Protein AF-A0AA41T7F3-F1 (afdb_monomer)

Nearest PDB structures (foldseek):
  8uy0-assembly1_A  TM=9.648E-01  e=4.042E-09  synthetic construct
  8uxv-assembly1_A  TM=9.450E-01  e=2.337E-06  synthetic construct
  8jlj-assembly1_R  TM=9.155E-01  e=1.591E-05  Escherichia coli
  8thl-assembly1_R  TM=9.199E-01  e=1.946E-05  Tequatrovirus T4
  7xtb-assembly1_R  TM=9.190E-01  e=4.150E-05  Homo sapiens

Radius of gyration: 17.67 Å; Cα contacts (8 Å, |Δi|>4): 98; chains: 1; bounding box: 41×34×50 Å

Solvent-accessible surface area (backbone atoms only — not comparable to full-atom values): 7101 Å² total; per-residue (Å²): 107,69,68,56,55,41,52,52,29,49,49,50,37,52,51,44,72,72,34,78,89,44,71,42,76,64,44,55,50,47,38,51,43,30,51,41,51,41,52,44,48,63,61,51,47,58,56,53,52,50,36,63,73,66,73,49,84,83,66,56,69,71,61,46,52,53,48,51,34,52,51,42,26,35,54,43,37,46,55,47,49,53,50,50,49,52,48,51,55,48,43,46,71,77,37,60,92,50,31,75,77,68,68,33,73,69,52,52,58,47,51,54,52,49,39,53,53,53,19,47,53,51,22,51,53,53,52,57,76,73,105

InterPro domains:
  IPR000276 G protein-coupled receptor, rhodopsin-like [PF00001] (8-129)
  IPR000276 G protein-coupled receptor, rhodopsin-like [PS00237] (77-93)
  IPR000725 Olfactory receptor [PR00245] (59-70)
  IPR000725 Olfactory receptor [PR00245] (96-108)
  IPR017452 GPCR, rhodopsin-like, 7TM [PS50262] (8-131)

Structure (mmCIF, N/CA/C/O backbone):
data_AF-A0AA41T7F3-F1
#
_entry.id   AF-A0AA41T7F3-F1
#
loop_
_atom_site.group_PDB
_atom_site.id
_atom_site.type_symbol
_atom_site.label_atom_id
_atom_site.label_alt_id
_atom_site.label_comp_id
_atom_site.label_asym_id
_atom_site.label_entity_id
_atom_site.label_seq_id
_atom_site.pdbx_PDB_ins_code
_atom_site.Cartn_x
_atom_site.Cartn_y
_atom_site.Cartn_z
_atom_site.occupancy
_atom_site.B_iso_or_equiv
_atom_site.auth_seq_id
_atom_site.auth_comp_id
_atom_site.auth_asym_id
_atom_site.auth_atom_id
_atom_site.pdbx_PDB_model_num
ATOM 1 N N . MET A 1 1 ? -21.158 -3.807 3.955 1.00 73.75 1 MET A N 1
ATOM 2 C CA . MET A 1 1 ? -20.012 -2.951 3.582 1.00 73.75 1 MET A CA 1
ATOM 3 C C . MET A 1 1 ? -18.692 -3.530 4.087 1.00 73.75 1 MET A C 1
ATOM 5 O O . MET A 1 1 ? -17.970 -4.030 3.247 1.00 73.75 1 MET A O 1
ATOM 9 N N . TYR A 1 2 ? -18.421 -3.615 5.400 1.00 77.00 2 TYR A N 1
ATOM 10 C CA . TYR A 1 2 ? -17.161 -4.180 5.945 1.00 77.00 2 TYR A CA 1
ATOM 11 C C . TYR A 1 2 ? -16.722 -5.524 5.333 1.00 77.00 2 TYR A C 1
ATOM 13 O O . TYR A 1 2 ? -15.658 -5.607 4.734 1.00 77.00 2 TYR A O 1
ATOM 21 N N . LEU A 1 3 ? -17.572 -6.557 5.416 1.00 81.06 3 LEU A N 1
ATOM 22 C CA . LEU A 1 3 ? -17.276 -7.886 4.860 1.00 81.06 3 LEU A CA 1
ATOM 23 C C . LEU A 1 3 ? -16.972 -7.847 3.357 1.00 81.06 3 LEU A C 1
ATOM 25 O O . LEU A 1 3 ? -16.091 -8.560 2.901 1.00 81.06 3 LEU A O 1
ATOM 29 N N . VAL A 1 4 ? -17.671 -6.997 2.600 1.00 85.12 4 VAL A N 1
ATOM 30 C CA . VAL A 1 4 ? -17.470 -6.857 1.150 1.00 85.12 4 VAL A CA 1
ATOM 31 C C . VAL A 1 4 ? -16.104 -6.238 0.859 1.00 85.12 4 VAL A C 1
ATOM 33 O O . VAL A 1 4 ? -15.386 -6.744 0.006 1.00 85.12 4 VAL A O 1
ATOM 36 N N . THR A 1 5 ? -15.717 -5.195 1.597 1.00 84.44 5 THR A N 1
ATOM 37 C CA . THR A 1 5 ? -14.407 -4.545 1.453 1.00 84.44 5 THR A CA 1
ATOM 38 C C . THR A 1 5 ? -13.263 -5.481 1.835 1.00 84.44 5 THR A C 1
ATOM 40 O O . THR A 1 5 ? -12.270 -5.553 1.116 1.00 84.44 5 THR A O 1
ATOM 43 N N . VAL A 1 6 ? -13.411 -6.237 2.927 1.00 85.25 6 VAL A N 1
ATOM 44 C CA . VAL A 1 6 ? -12.396 -7.209 3.359 1.00 85.25 6 VAL A CA 1
ATOM 45 C C . VAL A 1 6 ? -12.266 -8.345 2.348 1.00 85.25 6 VAL A C 1
ATOM 47 O O . VAL A 1 6 ? -11.157 -8.653 1.925 1.00 85.25 6 VAL A O 1
ATOM 50 N N . LEU A 1 7 ? -13.384 -8.939 1.919 1.00 86.56 7 LEU A N 1
ATOM 51 C CA . LEU A 1 7 ? -13.375 -10.017 0.927 1.00 86.56 7 LEU A CA 1
ATOM 52 C C . LEU A 1 7 ? -12.804 -9.547 -0.413 1.00 86.56 7 LEU A C 1
ATOM 54 O O . LEU A 1 7 ? -11.969 -10.239 -0.984 1.00 86.56 7 LEU A O 1
ATOM 58 N N . GLY A 1 8 ? -13.208 -8.370 -0.897 1.00 87.44 8 GLY A N 1
ATOM 59 C CA . GLY A 1 8 ? -12.710 -7.811 -2.154 1.00 87.44 8 GLY A CA 1
ATOM 60 C C . GLY A 1 8 ? -11.195 -7.613 -2.141 1.00 87.44 8 GLY A C 1
ATOM 61 O O . GLY A 1 8 ? -10.503 -8.099 -3.031 1.00 87.44 8 GLY A O 1
ATOM 62 N N . ASN A 1 9 ? -10.665 -6.979 -1.094 1.00 89.31 9 ASN A N 1
ATOM 63 C CA . ASN A 1 9 ? -9.226 -6.756 -0.961 1.00 89.31 9 ASN A CA 1
ATOM 64 C C . ASN A 1 9 ? -8.437 -8.050 -0.727 1.00 89.31 9 ASN A C 1
ATOM 66 O O . ASN A 1 9 ? -7.336 -8.203 -1.252 1.00 89.31 9 ASN A O 1
ATOM 70 N N . LEU A 1 10 ? -9.009 -9.020 -0.009 1.00 87.06 10 LEU A N 1
ATOM 71 C CA . LEU A 1 10 ? -8.388 -10.332 0.166 1.00 87.06 10 LEU A CA 1
ATOM 72 C C . LEU A 1 10 ? -8.289 -11.083 -1.169 1.00 87.06 10 LEU A C 1
ATOM 74 O O . LEU A 1 10 ? -7.259 -11.688 -1.457 1.00 87.06 10 LEU A O 1
ATOM 78 N N . LEU A 1 11 ? -9.335 -11.016 -1.998 1.00 87.88 11 LEU A N 1
ATOM 79 C CA . LEU A 1 11 ? -9.332 -11.606 -3.337 1.00 87.88 11 LEU A CA 1
ATOM 80 C C . LEU A 1 11 ? -8.280 -10.961 -4.243 1.00 87.88 11 LEU A C 1
ATOM 82 O O . LEU A 1 11 ? -7.621 -11.683 -4.984 1.00 87.88 11 LEU A O 1
ATOM 86 N N . ILE A 1 12 ? -8.080 -9.640 -4.159 1.00 87.12 12 ILE A N 1
ATOM 87 C CA . ILE A 1 12 ? -7.022 -8.944 -4.909 1.00 87.12 12 ILE A CA 1
ATOM 88 C C . ILE A 1 12 ? -5.646 -9.477 -4.498 1.00 87.12 12 ILE A C 1
ATOM 90 O O . ILE A 1 12 ? -4.869 -9.879 -5.362 1.00 87.12 12 ILE A O 1
ATOM 94 N N . ILE A 1 13 ? -5.371 -9.567 -3.194 1.00 86.38 13 ILE A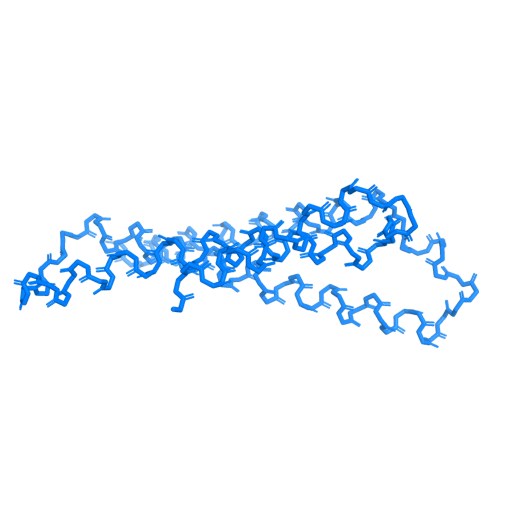 N 1
ATOM 95 C CA . ILE A 1 13 ? -4.108 -10.116 -2.679 1.00 86.38 13 ILE A CA 1
ATOM 96 C C . ILE A 1 13 ? -3.911 -11.558 -3.171 1.00 86.38 13 ILE A C 1
ATOM 98 O O . ILE A 1 13 ? -2.872 -11.885 -3.747 1.00 86.38 13 ILE A O 1
ATOM 102 N N . LEU A 1 14 ? -4.924 -12.415 -3.018 1.00 84.75 14 LEU A N 1
ATOM 103 C CA . LEU A 1 14 ? -4.862 -13.812 -3.456 1.00 84.75 14 LEU A CA 1
ATOM 104 C C . LEU A 1 14 ? -4.623 -13.938 -4.964 1.00 84.75 14 LEU A C 1
ATOM 106 O O . LEU A 1 14 ? -3.799 -14.754 -5.378 1.00 84.75 14 LEU A O 1
ATOM 110 N N . ALA A 1 15 ? -5.291 -13.121 -5.780 1.00 85.69 15 ALA A N 1
ATOM 111 C CA . ALA A 1 15 ? -5.107 -13.110 -7.227 1.00 85.69 15 ALA A CA 1
ATOM 112 C C . ALA A 1 15 ? -3.682 -12.688 -7.613 1.00 85.69 15 ALA A C 1
ATOM 114 O O . ALA A 1 15 ? -3.063 -13.338 -8.451 1.00 85.69 15 ALA A O 1
ATOM 115 N N . THR A 1 16 ? -3.130 -11.659 -6.958 1.00 84.06 16 THR A N 1
ATOM 116 C CA . THR A 1 16 ? -1.758 -11.197 -7.230 1.00 84.06 16 THR A CA 1
ATOM 117 C C . THR A 1 16 ? -0.676 -12.200 -6.833 1.00 84.06 16 THR A C 1
ATOM 119 O O . THR A 1 16 ? 0.369 -12.223 -7.471 1.00 84.06 16 THR A O 1
ATOM 122 N N . ILE A 1 17 ? -0.916 -13.036 -5.816 1.00 79.88 17 ILE A N 1
ATOM 123 C CA . ILE A 1 17 ? 0.035 -14.074 -5.379 1.00 79.88 17 ILE A CA 1
ATOM 124 C C . ILE A 1 17 ? -0.089 -15.344 -6.236 1.00 79.88 17 ILE A C 1
ATOM 126 O O . ILE A 1 17 ? 0.897 -16.047 -6.449 1.00 79.88 17 ILE A O 1
ATOM 130 N N . SER A 1 18 ? -1.300 -15.665 -6.700 1.00 79.19 18 SER A N 1
ATOM 131 C CA . SER A 1 18 ? -1.576 -16.929 -7.397 1.00 79.19 18 SER A CA 1
ATOM 132 C C . SER A 1 18 ? -1.124 -16.927 -8.856 1.00 79.19 18 SER A C 1
ATOM 134 O O . SER A 1 18 ? -0.803 -17.987 -9.390 1.00 79.19 18 SER A O 1
ATOM 136 N N . ASP A 1 19 ? -1.106 -15.765 -9.511 1.00 81.19 19 ASP A N 1
ATOM 137 C CA . ASP A 1 19 ? -0.792 -15.660 -10.934 1.00 81.19 19 ASP A CA 1
ATOM 138 C C . ASP A 1 19 ? 0.547 -14.945 -11.168 1.00 81.19 19 ASP A C 1
ATOM 140 O O . ASP A 1 19 ? 0.703 -13.743 -10.952 1.00 81.19 19 ASP A O 1
ATOM 144 N N . SER A 1 20 ? 1.526 -15.690 -11.682 1.00 68.56 20 SER A N 1
ATOM 145 C CA . SER A 1 20 ? 2.854 -15.165 -12.007 1.00 68.56 20 SER A CA 1
ATOM 146 C C . SER A 1 20 ? 2.853 -14.110 -13.118 1.00 68.56 20 SER A C 1
ATOM 148 O O . SER A 1 20 ? 3.787 -13.309 -13.180 1.00 68.56 20 SER A O 1
ATOM 150 N N . HIS A 1 21 ? 1.835 -14.073 -13.989 1.00 69.56 21 HIS A N 1
ATOM 151 C CA . HIS A 1 21 ? 1.706 -13.033 -15.020 1.00 69.56 21 HIS A CA 1
ATOM 152 C C . HIS A 1 21 ? 1.350 -11.666 -14.423 1.00 69.56 21 HIS A C 1
ATOM 154 O O . HIS A 1 21 ? 1.616 -10.631 -15.037 1.00 69.56 21 HIS A O 1
ATOM 160 N N . LEU A 1 22 ? 0.791 -11.661 -13.212 1.00 71.75 22 LEU A N 1
ATOM 161 C CA . LEU A 1 22 ? 0.430 -10.469 -12.458 1.00 71.75 22 LEU A CA 1
ATOM 162 C C . LEU A 1 22 ? 1.593 -9.942 -11.597 1.00 71.75 22 LEU A C 1
ATOM 164 O O . LEU A 1 22 ? 1.436 -8.905 -10.967 1.00 71.75 22 LEU A O 1
ATOM 168 N N . HIS A 1 23 ? 2.784 -10.556 -11.606 1.00 72.44 23 HIS A N 1
ATOM 169 C CA . HIS A 1 23 ? 3.973 -10.061 -10.889 1.00 72.44 23 HIS A CA 1
ATOM 170 C C . HIS A 1 23 ? 4.635 -8.838 -11.559 1.00 72.44 23 HIS A C 1
ATOM 172 O O . HIS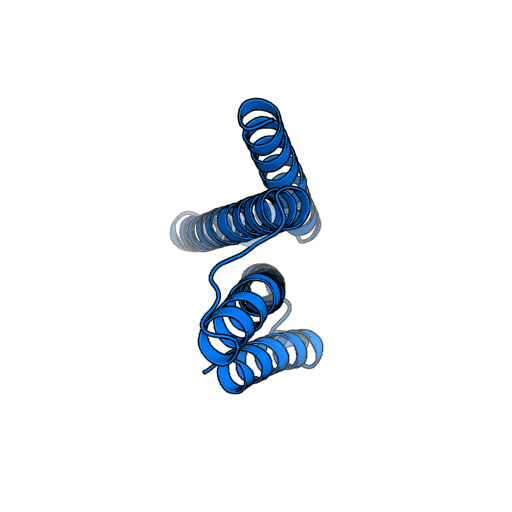 A 1 23 ? 5.843 -8.810 -11.811 1.00 72.44 23 HIS A O 1
ATOM 178 N N . THR A 1 24 ? 3.852 -7.799 -11.840 1.00 79.31 24 THR A N 1
ATOM 179 C CA . THR A 1 24 ? 4.366 -6.494 -12.268 1.00 79.31 24 THR A CA 1
ATOM 180 C C . THR A 1 24 ? 4.455 -5.530 -11.076 1.00 79.31 24 THR A C 1
ATOM 182 O O . THR A 1 24 ? 3.735 -5.706 -10.085 1.00 79.31 24 THR A O 1
ATOM 185 N N . PRO A 1 25 ? 5.314 -4.491 -11.145 1.00 79.19 25 PRO A N 1
ATOM 186 C CA . PRO A 1 25 ? 5.436 -3.474 -10.097 1.00 79.19 25 PRO A CA 1
ATOM 187 C C . PRO A 1 25 ? 4.093 -2.899 -9.638 1.00 79.19 25 PRO A C 1
ATOM 189 O O . PRO A 1 25 ? 3.84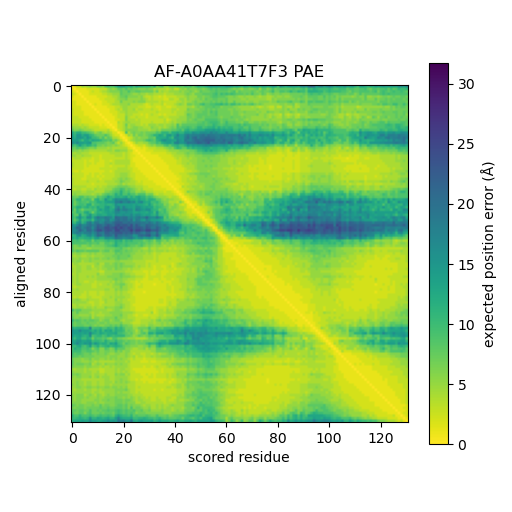3 -2.775 -8.442 1.00 79.19 25 PRO A O 1
ATOM 192 N N . MET A 1 26 ? 3.189 -2.626 -10.580 1.00 87.19 26 MET A N 1
ATOM 193 C CA . MET A 1 26 ? 1.864 -2.083 -10.290 1.00 87.19 26 MET A CA 1
ATOM 194 C C . MET A 1 26 ? 1.031 -3.000 -9.381 1.00 87.19 26 MET A C 1
ATOM 196 O O . MET A 1 26 ? 0.473 -2.533 -8.391 1.00 87.19 26 MET A O 1
ATOM 200 N N . TYR A 1 27 ? 0.953 -4.299 -9.681 1.00 84.81 27 TYR A N 1
ATOM 201 C CA . TYR A 1 27 ? 0.179 -5.247 -8.870 1.00 84.81 27 TYR A CA 1
ATOM 202 C C . TYR A 1 27 ? 0.826 -5.510 -7.508 1.00 84.81 27 TYR A C 1
ATOM 204 O O . TYR A 1 27 ? 0.116 -5.743 -6.532 1.00 84.81 27 TYR A O 1
ATOM 212 N N . PHE A 1 28 ? 2.153 -5.390 -7.407 1.00 86.62 28 PHE A N 1
ATOM 213 C CA . PHE A 1 28 ? 2.836 -5.395 -6.115 1.00 86.62 28 PHE A CA 1
ATOM 214 C C . PHE A 1 28 ? 2.386 -4.219 -5.231 1.00 86.62 28 PHE A C 1
ATOM 216 O O . PHE A 1 28 ? 2.054 -4.427 -4.061 1.00 86.62 28 PHE A O 1
ATOM 223 N N . PHE A 1 29 ? 2.309 -2.997 -5.772 1.00 88.44 29 PHE A N 1
ATOM 224 C CA . PHE A 1 29 ? 1.764 -1.853 -5.026 1.00 88.44 29 PHE A CA 1
ATOM 225 C C . PHE A 1 29 ? 0.276 -2.027 -4.716 1.00 88.44 29 PHE A C 1
ATOM 227 O O . PHE A 1 29 ? -0.139 -1.733 -3.598 1.00 88.44 29 PHE A O 1
ATOM 234 N N . LEU A 1 30 ? -0.502 -2.577 -5.651 1.00 89.50 30 LEU A N 1
ATOM 235 C CA . LEU A 1 30 ? -1.926 -2.841 -5.452 1.00 89.50 30 LEU A CA 1
ATOM 236 C C . LEU A 1 30 ? -2.178 -3.842 -4.316 1.00 89.50 30 LEU A C 1
ATOM 238 O O . LEU A 1 30 ? -3.051 -3.612 -3.488 1.00 89.50 30 LEU A O 1
ATOM 242 N N . SER A 1 31 ? -1.385 -4.912 -4.214 1.00 88.44 31 SER A N 1
ATOM 243 C CA . SER A 1 31 ? -1.493 -5.855 -3.094 1.00 88.44 31 SER A CA 1
ATOM 244 C C . SER A 1 31 ? -1.178 -5.193 -1.748 1.00 88.44 31 SER A C 1
ATOM 246 O O . SER A 1 31 ? -1.805 -5.536 -0.746 1.00 88.44 31 SER A O 1
ATOM 248 N N . ASN A 1 32 ? -0.219 -4.259 -1.707 1.00 90.00 32 ASN A N 1
ATOM 249 C CA . ASN A 1 32 ? 0.080 -3.491 -0.495 1.00 90.00 32 ASN A CA 1
ATOM 250 C C . ASN A 1 32 ? -1.063 -2.520 -0.157 1.00 90.00 32 ASN A C 1
ATOM 252 O O . ASN A 1 32 ? -1.429 -2.413 1.010 1.00 90.00 32 ASN A O 1
ATOM 256 N N . LEU A 1 33 ? -1.659 -1.872 -1.163 1.00 90.81 33 LEU A N 1
ATOM 257 C CA . LEU A 1 33 ? -2.827 -1.004 -0.997 1.00 90.81 33 LEU A CA 1
ATOM 258 C C . LEU A 1 33 ? -4.017 -1.785 -0.427 1.00 90.81 33 LEU A C 1
ATOM 260 O O . LEU A 1 33 ? -4.573 -1.400 0.593 1.00 90.81 33 LEU A O 1
ATOM 264 N N . SER A 1 34 ? -4.333 -2.948 -1.003 1.00 90.75 34 SER A N 1
ATOM 265 C CA . SER A 1 34 ? -5.411 -3.812 -0.514 1.00 90.75 34 SER A CA 1
ATOM 266 C C . SER A 1 34 ? -5.187 -4.291 0.921 1.00 90.75 34 SER A C 1
ATOM 268 O O . SER A 1 34 ? -6.141 -4.425 1.687 1.00 90.75 34 SER A O 1
ATOM 270 N N . PHE A 1 35 ? -3.935 -4.531 1.322 1.00 88.69 35 PHE A N 1
ATOM 271 C CA . PHE A 1 35 ? -3.612 -4.835 2.716 1.00 88.69 35 PHE A CA 1
ATOM 272 C C . PHE A 1 35 ? -3.887 -3.632 3.633 1.00 88.69 35 PHE A C 1
ATOM 274 O O . PHE A 1 35 ? -4.536 -3.788 4.670 1.00 88.69 35 PHE A O 1
ATOM 281 N N . VAL A 1 36 ? -3.451 -2.434 3.230 1.00 89.81 36 VAL A N 1
ATOM 282 C CA . VAL A 1 36 ? -3.702 -1.181 3.960 1.00 89.81 36 VAL A CA 1
ATOM 283 C C . VAL A 1 36 ? -5.204 -0.902 4.084 1.00 89.81 36 VAL A C 1
ATOM 285 O O . VAL A 1 36 ? -5.657 -0.581 5.181 1.00 89.81 36 VAL A O 1
ATOM 288 N N . ASP A 1 37 ? -5.992 -1.130 3.033 1.00 89.38 37 ASP A N 1
ATOM 289 C CA . ASP A 1 37 ? -7.453 -0.977 3.041 1.00 89.38 37 ASP A CA 1
ATOM 290 C C . ASP A 1 37 ? -8.149 -1.909 4.045 1.00 89.38 37 ASP A C 1
ATOM 292 O O . ASP A 1 37 ? -9.069 -1.501 4.768 1.00 89.38 37 ASP A O 1
ATOM 296 N N . ILE A 1 38 ? -7.717 -3.173 4.126 1.00 87.44 38 ILE A N 1
ATOM 297 C CA . ILE A 1 38 ? -8.239 -4.126 5.118 1.00 87.44 38 ILE A CA 1
ATOM 298 C C . ILE A 1 38 ? -7.922 -3.629 6.528 1.00 87.44 38 ILE A C 1
ATOM 300 O O . ILE A 1 38 ? -8.806 -3.602 7.388 1.00 87.44 38 ILE A O 1
ATOM 304 N N . CYS A 1 39 ? -6.682 -3.202 6.771 1.00 85.31 39 CYS A N 1
ATOM 305 C CA . CYS A 1 39 ? -6.281 -2.677 8.070 1.00 85.31 39 CYS A CA 1
ATOM 306 C C . CYS A 1 39 ? -7.074 -1.416 8.438 1.00 85.31 39 CYS A C 1
ATOM 308 O O . CYS A 1 39 ? -7.645 -1.354 9.527 1.00 85.31 39 CYS A O 1
ATOM 310 N N . PHE A 1 40 ? -7.191 -0.460 7.517 1.00 84.75 40 PHE A N 1
ATOM 311 C CA . PHE A 1 40 ? -7.909 0.797 7.710 1.00 84.75 40 PHE A CA 1
ATOM 312 C C . PHE A 1 40 ? -9.394 0.580 8.028 1.00 84.75 40 PHE A C 1
ATOM 314 O O . PHE A 1 40 ? -9.943 1.144 8.988 1.00 84.75 40 PHE A O 1
ATOM 321 N N . THR A 1 41 ? -10.056 -0.281 7.253 1.00 83.19 41 THR A N 1
ATOM 322 C CA . THR A 1 41 ? -11.466 -0.624 7.475 1.00 83.19 41 THR A CA 1
ATOM 323 C C . THR A 1 41 ? -11.661 -1.393 8.780 1.00 83.19 41 THR A C 1
ATOM 325 O O . THR A 1 41 ? -12.615 -1.107 9.508 1.00 83.19 41 THR A O 1
ATOM 328 N N . SER A 1 42 ? -10.737 -2.289 9.143 1.00 80.06 42 SER A N 1
ATOM 329 C CA . SER A 1 42 ? -10.760 -3.017 10.418 1.00 80.06 42 SER A CA 1
ATOM 330 C C . SER A 1 42 ? -10.457 -2.136 11.633 1.00 80.06 42 SER A C 1
ATOM 332 O O . SER A 1 42 ? -10.892 -2.474 12.732 1.00 80.06 42 SER A O 1
ATOM 334 N N . THR A 1 43 ? -9.746 -1.017 11.491 1.00 76.69 43 THR A N 1
ATOM 335 C CA . THR A 1 43 ? -9.532 -0.084 12.610 1.00 76.69 43 THR A CA 1
ATOM 336 C C . THR A 1 43 ? -10.705 0.869 12.818 1.00 76.69 43 THR A C 1
ATOM 338 O O . THR A 1 43 ? -11.059 1.176 13.957 1.00 76.69 43 THR A O 1
ATOM 341 N N . THR A 1 44 ? -11.344 1.316 11.735 1.00 72.19 44 THR A N 1
ATOM 342 C CA . THR A 1 44 ? -12.371 2.369 11.796 1.00 72.19 44 THR A CA 1
ATOM 343 C C . THR A 1 44 ? -13.775 1.798 12.001 1.00 72.19 44 THR A C 1
ATOM 345 O O . THR A 1 44 ? -14.545 2.295 12.828 1.00 72.19 44 THR A O 1
ATOM 348 N N . ILE A 1 45 ? -14.125 0.729 11.277 1.00 69.50 45 ILE A N 1
ATOM 349 C CA . ILE A 1 45 ? -15.506 0.234 11.223 1.00 69.50 45 ILE A CA 1
ATOM 350 C C . ILE A 1 45 ? -15.940 -0.471 12.516 1.00 69.50 45 ILE A C 1
ATOM 352 O O . ILE A 1 45 ? -17.021 -0.140 13.000 1.00 69.50 45 ILE A O 1
ATOM 356 N N . PRO A 1 46 ? -15.158 -1.377 13.137 1.00 63.75 46 PRO A N 1
ATOM 357 C CA . PRO A 1 46 ? -15.590 -2.067 14.355 1.00 63.75 46 PRO A CA 1
ATOM 358 C C . PRO A 1 46 ? -15.841 -1.106 15.519 1.00 63.75 46 PRO A C 1
ATOM 360 O O . PRO A 1 46 ? -16.844 -1.225 16.218 1.00 63.75 46 PRO A O 1
ATOM 363 N N . LYS A 1 47 ? -14.977 -0.096 15.673 1.00 67.88 47 LYS A N 1
ATOM 364 C CA . LYS A 1 47 ? -15.130 0.974 16.667 1.00 67.88 47 LYS A CA 1
ATOM 365 C C . LYS A 1 47 ? -16.397 1.793 16.434 1.00 67.88 47 LYS A C 1
ATOM 367 O O . LYS A 1 47 ? -17.156 2.008 17.375 1.00 67.88 47 LYS A O 1
ATOM 372 N N . MET A 1 48 ? -16.657 2.202 15.192 1.00 66.00 48 MET A N 1
ATOM 373 C CA . MET A 1 48 ? -17.879 2.929 14.843 1.00 66.00 48 MET A CA 1
ATOM 374 C C . MET A 1 48 ? -19.141 2.079 15.072 1.00 66.00 48 MET A C 1
ATOM 376 O O . MET A 1 48 ? -20.144 2.596 15.558 1.00 66.00 48 MET A O 1
ATOM 380 N N . LEU A 1 49 ? -19.091 0.778 14.765 1.00 59.91 49 LEU A N 1
ATOM 381 C CA . LEU A 1 49 ? -20.226 -0.137 14.921 1.00 59.91 49 LEU A CA 1
ATOM 382 C C . LEU A 1 49 ? -20.595 -0.349 16.395 1.00 59.91 49 LEU A C 1
ATOM 384 O O . LEU A 1 49 ? -21.770 -0.270 16.750 1.00 59.91 49 LEU A O 1
ATOM 388 N N . VAL A 1 50 ? -19.587 -0.565 17.249 1.00 65.75 50 VAL A N 1
ATOM 389 C CA . VAL A 1 50 ? -19.770 -0.693 18.703 1.00 65.75 50 VAL A CA 1
ATOM 390 C C . VAL A 1 50 ? -20.356 0.596 19.274 1.00 65.75 50 VAL A C 1
ATOM 392 O O . VAL A 1 50 ? -21.348 0.540 19.988 1.00 65.75 50 VAL A O 1
ATOM 395 N N . ASN A 1 51 ? -19.823 1.753 18.871 1.00 63.41 51 ASN A N 1
ATOM 396 C CA . ASN A 1 51 ? -20.281 3.070 19.318 1.00 63.41 51 ASN A CA 1
ATOM 397 C C . ASN A 1 51 ? -21.763 3.350 18.991 1.00 63.41 51 ASN A C 1
ATOM 399 O O . ASN A 1 51 ? -22.459 4.025 19.745 1.00 63.41 51 ASN A O 1
ATOM 403 N N . ILE A 1 52 ? -22.260 2.834 17.861 1.00 63.00 52 ILE A N 1
ATOM 404 C CA . ILE A 1 52 ? -23.673 2.958 17.469 1.00 63.00 52 ILE A CA 1
ATOM 405 C C . ILE A 1 52 ? -24.552 1.978 18.261 1.00 63.00 52 ILE A C 1
ATOM 407 O O . ILE A 1 52 ? -25.655 2.346 18.662 1.00 63.00 52 ILE A O 1
ATOM 411 N N . GLN A 1 53 ? -24.074 0.753 18.510 1.00 66.44 53 GLN A N 1
ATOM 412 C CA . GLN A 1 53 ? -24.821 -0.259 19.267 1.00 66.44 53 GLN A CA 1
ATOM 413 C C . GLN A 1 53 ? -24.975 0.090 20.749 1.00 66.44 53 GLN A C 1
ATOM 415 O O . GLN A 1 53 ? -26.046 -0.134 21.308 1.00 66.44 53 GLN A O 1
ATOM 420 N N . THR A 1 54 ? -23.943 0.641 21.390 1.00 69.31 54 THR A N 1
ATOM 421 C CA . THR A 1 54 ? -23.994 0.995 22.817 1.00 69.31 54 THR A CA 1
ATOM 422 C C . THR A 1 54 ? -24.673 2.336 23.095 1.00 69.31 54 THR A C 1
ATOM 424 O O . THR A 1 54 ? -24.874 2.652 24.263 1.00 69.31 54 THR A O 1
ATOM 427 N N . GLN A 1 55 ? -24.999 3.140 22.068 1.00 61.88 55 GLN A N 1
ATOM 428 C CA . GLN A 1 55 ? -25.505 4.529 22.153 1.00 61.88 55 GLN A CA 1
ATOM 429 C C . GLN A 1 55 ? -24.685 5.507 23.027 1.00 61.88 55 GLN A C 1
ATOM 431 O O . GLN A 1 55 ? -24.978 6.701 23.052 1.00 61.88 55 GLN A O 1
ATOM 436 N N . SER A 1 56 ? -23.635 5.040 23.698 1.00 60.94 56 SER A N 1
ATOM 437 C CA . SER A 1 56 ? -22.638 5.841 24.395 1.00 60.94 56 SER A CA 1
ATOM 438 C C . SER A 1 56 ? -21.468 6.097 23.448 1.00 60.94 56 SER A C 1
ATOM 440 O O . SER A 1 56 ? -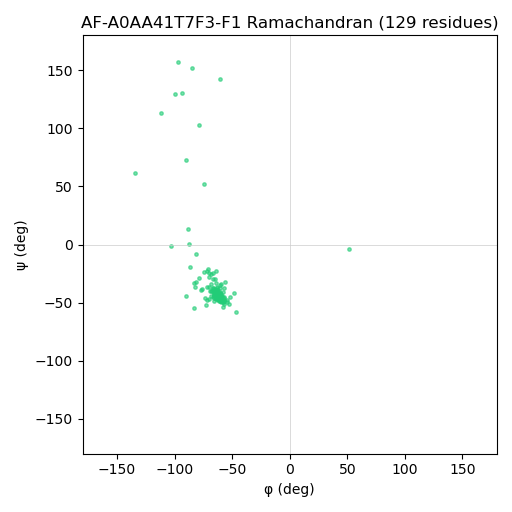20.948 5.171 22.823 1.00 60.94 56 SER A O 1
ATOM 442 N N . LYS A 1 57 ? -21.077 7.374 23.347 1.00 62.56 57 LYS A N 1
ATOM 443 C CA . LYS A 1 57 ? -19.926 7.849 22.564 1.00 62.56 57 LYS A CA 1
ATOM 444 C C . LYS A 1 57 ? -18.621 7.842 23.363 1.00 62.56 57 LYS A C 1
ATOM 446 O O . LYS A 1 57 ? -17.645 8.470 22.951 1.00 62.56 57 LYS A O 1
ATOM 451 N N . ASP A 1 58 ? -18.614 7.182 24.518 1.00 62.44 58 ASP A N 1
ATOM 452 C CA . ASP A 1 58 ? -17.509 7.269 25.460 1.00 62.44 58 ASP A CA 1
ATOM 453 C C . ASP A 1 58 ? -16.353 6.385 24.996 1.00 62.44 58 ASP A C 1
ATOM 455 O O . ASP A 1 58 ? -16.348 5.159 25.124 1.00 62.44 58 ASP A O 1
ATOM 459 N N . ILE A 1 59 ? -15.340 7.036 24.434 1.00 68.88 59 ILE A N 1
ATOM 460 C CA . ILE A 1 59 ? -14.045 6.437 24.149 1.00 68.88 59 ILE A CA 1
ATOM 461 C C . ILE A 1 59 ? -13.076 6.850 25.253 1.00 68.88 59 ILE A C 1
ATOM 463 O O . ILE A 1 59 ? -12.905 8.030 25.549 1.00 68.88 59 ILE A O 1
ATOM 467 N N . ASN A 1 60 ? -12.386 5.864 25.828 1.00 75.19 60 ASN A N 1
ATOM 468 C CA . ASN A 1 60 ? -11.268 6.136 26.721 1.00 75.19 60 ASN A CA 1
ATOM 469 C C . ASN A 1 60 ? -10.165 6.903 25.968 1.00 75.19 60 ASN A C 1
ATOM 471 O O . ASN A 1 60 ? -9.882 6.580 24.812 1.00 75.19 60 ASN A O 1
ATOM 475 N N . TYR A 1 61 ? -9.502 7.857 26.624 1.00 73.94 61 TYR A N 1
ATOM 476 C CA . TYR A 1 61 ? -8.488 8.729 26.012 1.00 73.94 61 TYR A CA 1
ATOM 477 C C . TYR A 1 61 ? -7.397 7.937 25.271 1.00 73.94 6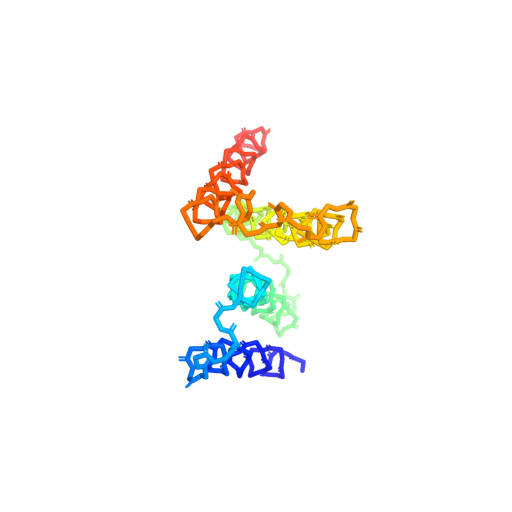1 TYR A C 1
ATOM 479 O O . TYR A 1 61 ? -7.117 8.194 24.100 1.00 73.94 61 TYR A O 1
ATOM 487 N N . THR A 1 62 ? -6.886 6.867 25.888 1.00 76.25 62 THR A N 1
ATOM 488 C CA . THR A 1 62 ? -5.927 5.943 25.260 1.00 76.25 62 THR A CA 1
ATOM 489 C C . THR A 1 62 ? -6.484 5.310 23.981 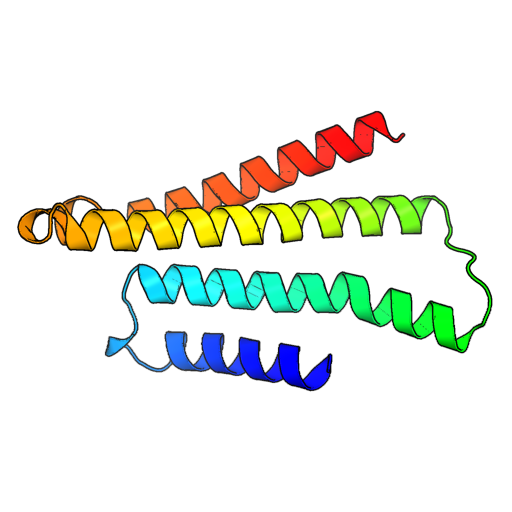1.00 76.25 62 THR A C 1
ATOM 491 O O . THR A 1 62 ? -5.793 5.217 22.974 1.00 76.25 62 THR A O 1
ATOM 494 N N . GLY A 1 63 ? -7.761 4.921 23.987 1.00 78.94 63 GLY A N 1
ATOM 495 C CA . GLY A 1 63 ? -8.432 4.342 22.826 1.00 78.94 63 GLY A CA 1
ATOM 496 C C . GLY A 1 63 ? -8.722 5.348 21.709 1.00 78.94 63 GLY A C 1
ATOM 497 O O . GLY A 1 63 ? -8.888 4.914 20.570 1.00 78.94 63 GLY A O 1
ATOM 498 N N . CYS A 1 64 ? -8.793 6.647 22.018 1.00 81.50 64 CYS A N 1
ATOM 499 C CA . CYS A 1 64 ? -8.890 7.724 21.031 1.00 81.50 64 CYS A CA 1
ATOM 500 C C . CYS A 1 64 ? -7.548 7.914 20.322 1.00 81.50 64 CYS A C 1
ATOM 502 O O . CYS A 1 64 ? -7.485 7.830 19.097 1.00 81.50 64 CYS A O 1
ATOM 504 N N . ILE A 1 65 ? -6.468 8.064 21.099 1.00 81.81 65 ILE A N 1
ATOM 505 C CA . ILE A 1 65 ? -5.113 8.248 20.565 1.00 81.81 65 ILE A CA 1
ATOM 506 C C . ILE A 1 65 ? -4.716 7.061 19.693 1.00 81.81 65 ILE A C 1
ATOM 508 O O . ILE A 1 65 ? -4.301 7.253 18.556 1.00 81.81 65 ILE A O 1
ATOM 512 N N . THR A 1 66 ? -4.899 5.825 20.168 1.00 82.31 66 THR A N 1
ATOM 513 C CA . THR A 1 66 ? -4.553 4.638 19.374 1.00 82.31 66 THR A CA 1
ATOM 514 C C . THR A 1 66 ? -5.326 4.591 18.052 1.00 82.31 66 THR A C 1
ATOM 516 O O . THR A 1 66 ? -4.735 4.307 17.012 1.00 82.31 66 THR A O 1
ATOM 519 N N . GLN A 1 67 ? -6.625 4.913 18.062 1.00 84.00 67 GLN A N 1
ATOM 520 C CA . GLN A 1 67 ? -7.438 4.951 16.844 1.00 84.00 67 GLN A CA 1
ATOM 521 C C . GLN A 1 67 ? -6.974 6.053 15.882 1.00 84.00 67 GLN A C 1
ATOM 523 O O . GLN A 1 67 ? -6.868 5.800 14.684 1.00 84.00 67 GLN A O 1
ATOM 528 N N . MET A 1 68 ? -6.656 7.241 16.399 1.00 84.81 68 MET A N 1
ATOM 529 C CA . MET A 1 68 ? -6.118 8.349 15.611 1.00 84.81 68 MET A CA 1
ATOM 530 C C . MET A 1 68 ? -4.763 7.994 14.988 1.00 84.81 68 MET A C 1
ATOM 532 O O . MET A 1 68 ? -4.582 8.206 13.792 1.00 84.81 68 MET A O 1
ATOM 536 N N . CYS A 1 69 ? -3.839 7.393 15.747 1.00 86.50 69 CYS A N 1
ATOM 537 C CA . CYS A 1 69 ? -2.530 7.015 15.215 1.00 86.50 69 CYS A CA 1
ATOM 538 C C . CYS A 1 69 ? -2.662 5.981 14.086 1.00 86.50 69 CYS A C 1
ATOM 540 O O . CYS A 1 69 ? -2.060 6.160 13.032 1.00 86.50 69 CYS A O 1
ATOM 542 N N . PHE A 1 70 ? -3.478 4.932 14.252 1.00 86.50 70 PHE A N 1
ATOM 543 C CA . PHE A 1 70 ? -3.697 3.957 13.175 1.00 86.50 70 PHE A CA 1
ATOM 544 C C . PHE A 1 70 ? -4.372 4.578 11.951 1.00 86.50 70 PHE A C 1
ATOM 546 O O . PHE A 1 70 ? -3.963 4.297 10.826 1.00 86.50 70 PHE A O 1
ATOM 553 N N . PHE A 1 71 ? -5.368 5.442 12.159 1.00 87.44 71 PHE A N 1
ATOM 554 C CA . PHE A 1 71 ? -6.042 6.143 11.069 1.00 87.44 71 PHE A CA 1
ATOM 555 C C . PHE A 1 71 ? -5.061 6.992 10.252 1.00 87.44 71 PHE A C 1
ATOM 557 O O . PHE A 1 71 ? -5.073 6.922 9.025 1.00 87.44 71 PHE A O 1
ATOM 564 N N . LEU A 1 72 ? -4.178 7.737 10.924 1.00 88.81 72 LEU A N 1
ATOM 565 C CA . LEU A 1 72 ? -3.140 8.533 10.271 1.00 88.81 72 LEU A CA 1
ATOM 566 C C . LEU A 1 72 ? -2.134 7.653 9.522 1.00 88.81 72 LEU A C 1
ATOM 568 O O . LEU A 1 72 ? -1.852 7.926 8.362 1.00 88.81 72 LEU A O 1
ATOM 572 N N . ILE A 1 73 ? -1.631 6.576 10.138 1.00 90.56 73 ILE A N 1
ATOM 573 C CA . ILE A 1 73 ? -0.668 5.673 9.484 1.00 90.56 73 ILE A CA 1
ATOM 574 C C . ILE A 1 73 ? -1.261 5.098 8.196 1.00 90.56 73 ILE A C 1
ATOM 576 O O . ILE A 1 73 ? -0.649 5.207 7.137 1.00 90.56 73 ILE A O 1
ATOM 580 N N . PHE A 1 74 ? -2.444 4.488 8.275 1.00 90.06 74 PHE A N 1
ATOM 581 C CA . PHE A 1 74 ? -3.044 3.818 7.124 1.00 90.06 74 PHE A CA 1
ATOM 582 C C . PHE A 1 74 ? -3.550 4.805 6.067 1.00 90.06 74 PHE A C 1
ATOM 584 O O . PHE A 1 74 ? -3.386 4.538 4.881 1.00 90.06 74 PHE A O 1
ATOM 591 N N . GLY A 1 75 ? -4.088 5.959 6.472 1.00 89.56 75 GLY A N 1
ATOM 592 C CA . GLY A 1 75 ? -4.499 7.006 5.536 1.00 89.56 75 GLY A CA 1
ATOM 593 C C . GLY A 1 75 ? -3.319 7.588 4.753 1.00 89.56 75 GLY A C 1
ATOM 594 O O . GLY A 1 75 ? -3.397 7.737 3.538 1.00 89.56 75 GLY A O 1
ATOM 595 N N . GLU A 1 76 ? -2.195 7.869 5.413 1.00 92.56 76 GLU A N 1
ATOM 596 C CA . GLU A 1 76 ? -0.976 8.341 4.739 1.00 92.56 76 GLU A CA 1
ATOM 597 C C . GLU A 1 76 ? -0.390 7.265 3.814 1.00 92.56 76 GLU A C 1
ATOM 599 O O . GLU A 1 76 ? 0.023 7.565 2.694 1.00 92.56 76 GLU A O 1
ATOM 604 N N . LEU A 1 77 ? -0.381 6.001 4.255 1.00 92.25 77 LEU A N 1
ATOM 605 C CA . LEU A 1 77 ? 0.094 4.881 3.438 1.00 92.25 77 LEU A CA 1
ATOM 606 C C . LEU A 1 77 ? -0.712 4.727 2.149 1.00 92.25 77 LEU A C 1
ATOM 608 O O . LEU A 1 77 ? -0.112 4.542 1.091 1.00 92.25 77 LEU A O 1
ATOM 612 N N . ASP A 1 78 ? -2.038 4.825 2.232 1.00 92.25 78 ASP A N 1
ATOM 613 C CA . ASP A 1 78 ? -2.932 4.778 1.073 1.00 92.25 78 ASP A CA 1
ATOM 614 C C . ASP A 1 78 ? -2.580 5.875 0.054 1.00 92.25 78 ASP A C 1
ATOM 616 O O . ASP A 1 78 ? -2.284 5.589 -1.110 1.00 92.25 78 ASP A O 1
ATOM 620 N N . ASN A 1 79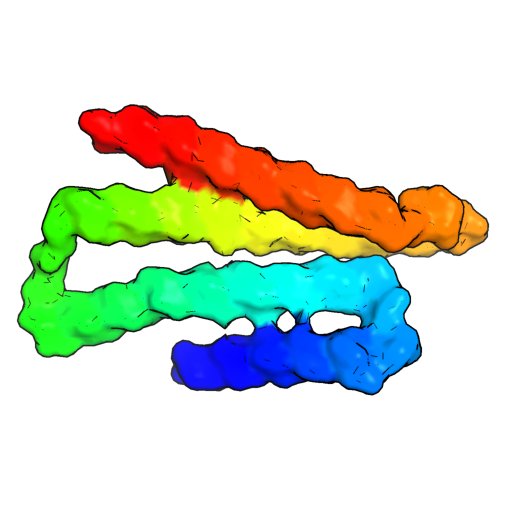 ? -2.461 7.122 0.524 1.00 91.62 79 ASN A N 1
ATOM 621 C CA . ASN A 1 79 ? -2.095 8.264 -0.316 1.00 91.62 79 ASN A CA 1
ATOM 622 C C . ASN A 1 79 ? -0.709 8.102 -0.961 1.00 91.62 79 ASN A C 1
ATOM 624 O O . ASN A 1 79 ? -0.546 8.359 -2.158 1.00 91.62 79 ASN A O 1
ATOM 628 N N . PHE A 1 80 ? 0.299 7.656 -0.205 1.00 92.00 80 PHE A N 1
ATOM 629 C CA . PHE A 1 80 ? 1.637 7.443 -0.758 1.00 92.00 80 PHE A CA 1
ATOM 630 C C . PHE A 1 80 ? 1.678 6.296 -1.769 1.00 92.00 80 PHE A C 1
ATOM 632 O O . PHE A 1 80 ? 2.340 6.427 -2.799 1.00 92.00 80 PHE A O 1
ATOM 639 N N . LEU A 1 81 ? 0.966 5.194 -1.524 1.00 92.06 81 LEU A N 1
ATOM 640 C CA . LEU A 1 81 ? 0.894 4.081 -2.472 1.00 92.06 81 LEU A CA 1
ATOM 641 C C . LEU A 1 81 ? 0.168 4.497 -3.757 1.00 92.06 81 LEU A C 1
ATOM 643 O O . LEU A 1 81 ? 0.658 4.195 -4.848 1.00 92.06 81 LEU A O 1
ATOM 647 N N . LEU A 1 82 ? -0.927 5.258 -3.657 1.00 92.69 82 LEU A N 1
ATOM 648 C CA . LEU A 1 82 ? -1.602 5.856 -4.814 1.00 92.69 82 LEU A CA 1
ATOM 649 C C . LEU A 1 82 ? -0.664 6.770 -5.614 1.00 92.69 82 LEU A C 1
ATOM 651 O O . LEU A 1 82 ? -0.603 6.664 -6.841 1.00 92.69 82 LEU A O 1
ATOM 655 N N . ALA A 1 83 ? 0.120 7.613 -4.937 1.00 93.00 83 ALA A N 1
ATOM 656 C CA . ALA A 1 83 ? 1.100 8.481 -5.585 1.00 93.00 83 ALA A CA 1
ATOM 657 C C . ALA A 1 83 ? 2.206 7.684 -6.300 1.00 93.00 83 ALA A C 1
ATOM 659 O O . ALA A 1 83 ? 2.565 8.006 -7.434 1.00 93.00 83 ALA A O 1
ATOM 660 N N . VAL A 1 84 ? 2.717 6.614 -5.683 1.00 92.12 84 VAL A N 1
ATOM 661 C CA . VAL A 1 84 ? 3.727 5.739 -6.301 1.00 92.12 84 VAL A CA 1
ATOM 662 C C . VAL A 1 84 ? 3.158 4.995 -7.513 1.00 92.12 84 VAL A C 1
ATOM 664 O O . VAL A 1 84 ? 3.842 4.886 -8.528 1.00 92.12 84 VAL A O 1
ATOM 667 N N . MET A 1 85 ? 1.903 4.540 -7.465 1.00 91.94 85 MET A N 1
ATOM 668 C CA . MET A 1 85 ? 1.236 3.934 -8.626 1.00 91.94 85 MET A CA 1
ATOM 669 C C . MET A 1 85 ? 0.991 4.946 -9.755 1.00 91.94 85 MET A C 1
ATOM 671 O O . MET A 1 85 ? 1.137 4.605 -10.931 1.00 91.94 85 MET A O 1
ATOM 675 N N . ALA A 1 86 ? 0.652 6.196 -9.426 1.00 91.69 86 ALA A N 1
ATOM 676 C CA . ALA A 1 86 ? 0.542 7.267 -10.416 1.00 91.69 86 ALA A CA 1
ATOM 677 C C . ALA A 1 86 ? 1.905 7.572 -11.058 1.00 91.69 86 ALA A C 1
ATOM 679 O O . ALA A 1 86 ? 1.996 7.740 -12.276 1.00 91.69 86 ALA A O 1
ATOM 680 N N . TYR A 1 87 ? 2.973 7.570 -10.257 1.00 89.00 87 TYR A N 1
ATOM 681 C CA . TYR A 1 87 ? 4.340 7.722 -10.741 1.00 89.00 87 TYR A CA 1
ATOM 682 C C . TYR A 1 87 ? 4.769 6.557 -11.646 1.00 89.00 87 TYR A C 1
ATOM 684 O O . TYR A 1 87 ? 5.308 6.799 -12.724 1.00 89.00 87 TYR A O 1
ATOM 692 N N . ASP A 1 88 ? 4.476 5.308 -11.268 1.00 88.12 88 ASP A N 1
ATOM 693 C CA . ASP A 1 88 ? 4.709 4.125 -12.110 1.00 88.12 88 ASP A CA 1
ATOM 694 C C . ASP A 1 88 ? 4.076 4.307 -13.496 1.00 88.12 88 ASP A C 1
ATOM 696 O O . ASP A 1 88 ? 4.756 4.219 -14.521 1.00 88.12 88 ASP A O 1
ATOM 700 N N . ARG A 1 89 ? 2.789 4.677 -13.531 1.00 88.25 89 ARG A N 1
ATOM 701 C CA . ARG A 1 89 ? 2.054 4.914 -14.780 1.00 88.25 89 ARG A CA 1
ATOM 702 C C . ARG A 1 89 ? 2.618 6.071 -15.597 1.00 88.25 89 ARG A C 1
ATOM 704 O O . ARG A 1 89 ? 2.673 5.965 -16.822 1.00 88.25 89 ARG A O 1
ATOM 711 N N . PHE A 1 90 ? 3.077 7.134 -14.946 1.00 87.88 90 PHE A N 1
ATOM 712 C CA . PHE A 1 90 ? 3.748 8.244 -15.616 1.00 87.88 90 PHE A CA 1
ATOM 713 C C . PHE A 1 90 ? 5.051 7.799 -16.298 1.00 87.88 90 PHE A C 1
ATOM 715 O O . PHE A 1 90 ? 5.262 8.101 -17.474 1.00 87.88 90 PHE A O 1
ATOM 722 N N . VAL A 1 91 ? 5.897 7.027 -15.608 1.00 86.75 91 VAL A N 1
ATOM 723 C CA . VAL A 1 91 ? 7.166 6.531 -16.171 1.00 86.75 91 VAL A CA 1
ATOM 724 C C . VAL A 1 91 ? 6.920 5.583 -17.346 1.00 86.75 91 VAL A C 1
ATOM 726 O O . VAL A 1 91 ? 7.629 5.678 -18.350 1.00 86.75 91 VAL A O 1
ATOM 729 N N . VAL A 1 92 ? 5.895 4.723 -17.272 1.00 86.94 92 VAL A N 1
ATOM 730 C CA . VAL A 1 92 ? 5.493 3.856 -18.398 1.00 86.94 92 VAL A CA 1
ATOM 731 C C . VAL A 1 92 ? 5.155 4.679 -19.646 1.00 86.94 92 VAL A C 1
ATOM 733 O O . VAL A 1 92 ? 5.592 4.327 -20.740 1.00 86.94 92 VAL A O 1
ATOM 736 N N . ILE A 1 93 ? 4.389 5.766 -19.495 1.00 89.12 93 ILE A N 1
ATOM 737 C CA . ILE A 1 93 ? 3.940 6.603 -20.621 1.00 89.12 93 ILE A CA 1
ATOM 738 C C . ILE A 1 93 ? 5.101 7.411 -21.197 1.00 89.12 93 ILE A C 1
ATOM 740 O O . ILE A 1 93 ? 5.291 7.451 -22.412 1.00 89.12 93 ILE A O 1
ATOM 744 N N . CYS A 1 94 ? 5.876 8.071 -20.338 1.00 88.50 94 CYS A N 1
ATOM 745 C CA . CYS A 1 94 ? 6.915 8.978 -20.797 1.00 88.50 94 CYS A CA 1
ATOM 746 C C . CYS A 1 94 ? 8.149 8.230 -21.308 1.00 88.50 94 CYS A C 1
ATOM 748 O O . CYS A 1 94 ? 8.779 8.701 -22.256 1.00 88.50 94 CYS A O 1
ATOM 750 N N . HIS A 1 95 ? 8.549 7.119 -20.679 1.00 84.88 95 HIS A N 1
ATOM 751 C CA . HIS A 1 95 ? 9.840 6.456 -20.917 1.00 84.88 95 HIS A CA 1
ATOM 752 C C . HIS A 1 95 ? 9.693 4.924 -21.068 1.00 84.88 95 HIS A C 1
ATOM 754 O O . HIS A 1 95 ? 10.305 4.162 -20.313 1.00 84.88 95 HIS A O 1
ATOM 760 N N . PRO A 1 96 ? 8.951 4.433 -22.081 1.00 82.00 96 PRO A N 1
ATOM 761 C CA . PRO A 1 96 ? 8.611 3.012 -22.212 1.00 82.00 96 PRO A CA 1
ATOM 762 C C . PRO A 1 96 ? 9.836 2.091 -22.346 1.00 82.00 96 PRO A C 1
ATOM 764 O O . PRO A 1 96 ? 9.864 1.012 -21.763 1.00 82.00 96 PRO A O 1
ATOM 767 N N . LEU A 1 97 ? 10.884 2.525 -23.059 1.00 81.81 97 LEU A N 1
ATOM 768 C CA . LEU A 1 97 ? 12.108 1.734 -23.277 1.00 81.81 97 LEU A CA 1
ATOM 769 C C . LEU A 1 97 ? 13.017 1.643 -22.041 1.00 81.81 97 LEU A C 1
ATOM 771 O O . LEU A 1 97 ? 13.808 0.712 -21.938 1.00 81.81 97 LEU A O 1
ATOM 775 N N . HIS A 1 98 ? 12.916 2.598 -21.112 1.00 82.88 98 HIS A N 1
ATOM 776 C CA . HIS A 1 98 ? 13.725 2.630 -19.887 1.00 82.88 98 HIS A CA 1
ATOM 777 C C . HIS A 1 98 ? 12.941 2.176 -18.649 1.00 82.88 98 HIS A C 1
ATOM 779 O O . HIS A 1 98 ? 13.511 2.097 -17.561 1.00 82.88 98 HIS A O 1
ATOM 785 N N . TYR A 1 99 ? 11.655 1.840 -18.795 1.00 81.88 99 TYR A N 1
ATOM 786 C CA . TYR A 1 99 ? 10.786 1.456 -17.685 1.00 81.88 99 TYR A CA 1
ATOM 787 C C . TYR A 1 99 ? 11.362 0.304 -16.853 1.00 81.88 99 TYR A C 1
ATOM 789 O O . TYR A 1 99 ? 11.454 0.413 -15.634 1.00 81.88 99 TYR A O 1
ATOM 797 N N . THR A 1 100 ? 11.836 -0.764 -17.498 1.00 76.44 100 THR A N 1
ATOM 798 C CA . THR A 1 100 ? 12.409 -1.938 -16.816 1.00 76.44 100 THR A CA 1
ATOM 799 C C . THR A 1 100 ? 13.724 -1.643 -16.089 1.00 76.44 100 THR A C 1
ATOM 801 O O . THR A 1 100 ? 14.054 -2.333 -15.127 1.00 76.44 100 THR A O 1
ATOM 804 N N . ALA A 1 101 ? 14.462 -0.613 -16.512 1.00 77.75 101 ALA A N 1
ATOM 805 C CA . ALA A 1 101 ? 15.678 -0.160 -15.839 1.00 77.75 101 ALA A CA 1
ATOM 806 C C . ALA A 1 101 ? 15.373 0.752 -14.636 1.00 77.75 101 ALA A C 1
ATOM 808 O O . ALA A 1 101 ? 16.108 0.730 -13.650 1.00 77.75 101 ALA A O 1
ATOM 809 N N . ILE A 1 102 ? 14.290 1.534 -14.705 1.00 78.12 102 ILE A N 1
ATOM 810 C CA . ILE A 1 102 ? 13.874 2.467 -13.649 1.00 78.12 102 ILE A CA 1
ATOM 811 C C . ILE A 1 102 ? 13.080 1.726 -12.559 1.00 78.12 102 ILE A C 1
ATOM 813 O O . ILE A 1 102 ? 13.444 1.760 -11.384 1.00 78.12 102 ILE A O 1
ATOM 817 N N . MET A 1 103 ? 12.019 1.012 -12.936 1.00 81.44 103 MET A N 1
ATOM 818 C CA . MET A 1 103 ? 11.085 0.321 -12.038 1.00 81.44 103 MET A CA 1
ATOM 819 C C . MET A 1 103 ? 11.540 -1.115 -11.754 1.00 81.44 103 MET A C 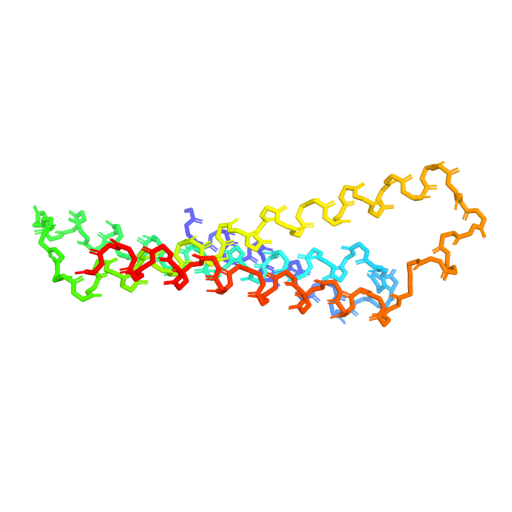1
ATOM 821 O O . MET A 1 103 ? 10.980 -2.100 -12.232 1.00 81.44 103 MET A O 1
ATOM 825 N N . THR A 1 104 ? 12.599 -1.243 -10.952 1.00 86.38 104 THR A N 1
ATOM 826 C CA . THR A 1 104 ? 13.087 -2.558 -10.507 1.00 86.38 104 THR A CA 1
ATOM 827 C C . THR A 1 104 ? 12.338 -3.054 -9.260 1.00 86.38 104 THR A C 1
ATOM 829 O O . THR A 1 104 ? 11.948 -2.246 -8.411 1.00 86.38 104 THR A O 1
ATOM 832 N N . PRO A 1 105 ? 12.207 -4.380 -9.048 1.00 82.62 105 PRO A N 1
ATOM 833 C CA . PRO A 1 105 ? 11.589 -4.933 -7.835 1.00 82.62 105 PRO A CA 1
ATOM 834 C C . PRO A 1 105 ? 12.256 -4.459 -6.533 1.00 82.62 105 PRO A C 1
ATOM 836 O O . PRO A 1 105 ? 11.595 -4.258 -5.515 1.00 82.62 105 PRO A O 1
ATOM 839 N N . ARG A 1 106 ? 13.577 -4.221 -6.567 1.00 87.12 106 ARG A N 1
ATOM 840 C CA . ARG A 1 106 ? 14.333 -3.671 -5.430 1.00 87.12 106 ARG A CA 1
ATOM 841 C C . ARG A 1 106 ? 13.905 -2.244 -5.102 1.00 87.12 106 ARG A C 1
ATOM 843 O O . ARG A 1 106 ? 13.727 -1.933 -3.925 1.00 87.12 106 ARG A O 1
ATOM 850 N N . LEU A 1 107 ? 13.727 -1.403 -6.125 1.00 87.88 107 LEU A N 1
ATOM 851 C CA . LEU A 1 107 ? 13.218 -0.045 -5.953 1.00 87.88 107 LEU A CA 1
ATOM 852 C C . LEU A 1 107 ? 11.778 -0.068 -5.434 1.00 87.88 107 LEU A C 1
ATOM 854 O O . LEU A 1 107 ? 11.481 0.660 -4.496 1.00 87.88 107 LEU A O 1
ATOM 858 N N . CYS A 1 108 ? 10.917 -0.953 -5.947 1.00 88.12 108 CYS A N 1
ATOM 859 C CA . CYS A 1 108 ? 9.541 -1.096 -5.457 1.00 88.12 108 CYS A CA 1
ATOM 860 C C . CYS A 1 108 ? 9.499 -1.414 -3.960 1.00 88.12 108 CYS A C 1
ATOM 862 O O . CYS A 1 108 ? 8.824 -0.733 -3.189 1.00 88.12 108 CYS A O 1
ATOM 864 N N . GLY A 1 109 ? 10.289 -2.400 -3.523 1.00 88.56 109 GLY A N 1
ATOM 865 C CA . GLY A 1 109 ? 10.400 -2.734 -2.105 1.00 88.56 109 GLY A CA 1
ATOM 866 C C . GLY A 1 109 ? 11.032 -1.618 -1.265 1.00 88.56 109 GLY A C 1
ATOM 867 O O . GLY A 1 109 ? 10.737 -1.500 -0.077 1.00 88.56 109 GLY A O 1
ATOM 868 N N . LEU A 1 110 ? 11.915 -0.791 -1.836 1.00 92.12 110 LEU A N 1
ATOM 869 C CA . LEU A 1 110 ? 12.444 0.396 -1.156 1.00 92.12 110 LEU A CA 1
ATOM 870 C C . LEU A 1 110 ? 11.368 1.477 -0.998 1.00 92.12 110 LEU A C 1
ATOM 872 O O . LEU A 1 110 ? 11.207 1.987 0.105 1.00 92.12 110 LEU A O 1
ATOM 876 N N . LEU A 1 111 ? 10.614 1.778 -2.057 1.00 92.00 111 LEU A N 1
ATOM 877 C CA . LEU A 1 111 ? 9.538 2.771 -2.045 1.00 92.00 111 LEU A CA 1
ATOM 878 C C . LEU A 1 111 ? 8.482 2.422 -0.999 1.00 92.00 111 LEU A C 1
ATOM 880 O O . LEU A 1 111 ? 8.198 3.254 -0.146 1.00 92.00 111 LEU A O 1
ATOM 884 N N . VAL A 1 112 ? 7.998 1.173 -0.973 1.00 92.00 112 VAL A N 1
ATOM 885 C CA . VAL A 1 112 ? 7.037 0.721 0.050 1.00 92.00 112 VAL A CA 1
ATOM 886 C C . VAL A 1 112 ? 7.597 0.923 1.459 1.00 92.00 112 VAL A C 1
ATOM 888 O O . VAL A 1 112 ? 6.914 1.472 2.319 1.00 92.00 112 VAL A O 1
ATOM 891 N N . ARG A 1 113 ? 8.857 0.544 1.706 1.00 91.31 113 ARG A N 1
ATOM 892 C CA . ARG A 1 113 ? 9.498 0.746 3.017 1.00 91.31 113 ARG A CA 1
ATOM 893 C C . ARG A 1 113 ? 9.581 2.222 3.403 1.00 91.31 113 ARG A C 1
ATOM 895 O O . ARG A 1 113 ? 9.331 2.552 4.558 1.00 91.31 113 ARG A O 1
ATOM 902 N N . VAL A 1 114 ? 9.911 3.098 2.457 1.00 93.56 114 VAL A N 1
ATOM 903 C CA . VAL A 1 114 ? 9.951 4.547 2.688 1.00 93.56 114 VAL A CA 1
ATOM 904 C C . VAL A 1 114 ? 8.555 5.084 3.002 1.00 93.56 114 VAL A C 1
ATOM 906 O O . VAL A 1 114 ? 8.425 5.823 3.974 1.00 93.56 114 VAL A O 1
ATOM 909 N N . CYS A 1 115 ? 7.517 4.666 2.269 1.00 93.25 115 CYS A N 1
ATOM 910 C CA . CYS A 1 115 ? 6.129 5.025 2.574 1.00 93.25 115 CYS A CA 1
ATOM 911 C C . CYS A 1 115 ? 5.775 4.646 4.018 1.00 93.25 115 CYS A C 1
ATOM 913 O O . CYS A 1 115 ? 5.332 5.503 4.775 1.00 93.25 115 CYS A O 1
ATOM 915 N N . TRP A 1 116 ? 6.068 3.409 4.438 1.00 92.50 116 TRP A N 1
ATOM 916 C CA . TRP A 1 116 ? 5.833 2.955 5.815 1.00 92.50 116 TRP A CA 1
ATOM 917 C C . TRP A 1 116 ? 6.547 3.815 6.860 1.00 92.50 116 TRP A C 1
ATOM 919 O O . TRP A 1 116 ? 5.927 4.231 7.838 1.00 92.50 116 TRP A O 1
ATOM 929 N N . ILE A 1 117 ? 7.836 4.102 6.663 1.00 93.38 117 ILE A N 1
ATOM 930 C CA . ILE A 1 117 ? 8.622 4.903 7.612 1.00 93.38 117 ILE A CA 1
ATOM 931 C C . ILE A 1 117 ? 8.063 6.327 7.714 1.00 93.38 117 ILE A C 1
ATOM 933 O O . ILE A 1 117 ? 7.893 6.831 8.824 1.00 93.38 117 ILE A O 1
ATOM 937 N N . LEU A 1 118 ? 7.756 6.964 6.580 1.00 92.81 118 LEU A N 1
ATOM 938 C CA . LEU A 1 118 ? 7.222 8.326 6.547 1.00 92.81 118 LEU A CA 1
ATOM 939 C C . LEU A 1 118 ? 5.849 8.413 7.219 1.00 92.81 118 LEU A C 1
ATOM 941 O O . LEU A 1 118 ? 5.645 9.291 8.057 1.00 92.81 118 LEU A O 1
ATOM 945 N N . SER A 1 119 ? 4.939 7.481 6.920 1.00 93.31 119 SER A N 1
ATOM 946 C CA . SER A 1 119 ? 3.605 7.447 7.530 1.00 93.31 119 SER A CA 1
ATOM 947 C C . SER A 1 119 ? 3.666 7.231 9.042 1.00 93.31 119 SER A C 1
ATOM 949 O O . SER A 1 119 ? 2.967 7.915 9.788 1.00 93.31 119 SER A O 1
ATOM 951 N N . VAL A 1 120 ? 4.530 6.327 9.518 1.00 91.12 120 VAL A N 1
ATOM 952 C CA . VAL A 1 120 ? 4.714 6.089 10.960 1.00 91.12 120 VAL A CA 1
ATOM 953 C C . VAL A 1 120 ? 5.319 7.310 11.646 1.00 91.12 120 VAL A C 1
ATOM 955 O O . VAL A 1 120 ? 4.831 7.715 12.699 1.00 91.12 120 VAL A O 1
ATOM 958 N N . LEU A 1 121 ? 6.345 7.928 11.056 1.00 93.38 121 LEU A N 1
ATOM 959 C CA . LEU A 1 121 ? 6.973 9.120 11.622 1.00 93.38 121 LEU A CA 1
ATOM 960 C C . LEU A 1 121 ? 5.982 10.288 11.715 1.00 93.38 121 LEU A C 1
ATOM 962 O O . LEU A 1 121 ? 5.908 10.944 12.754 1.00 93.38 121 LEU A O 1
ATOM 966 N N . HIS A 1 122 ? 5.198 10.521 10.658 1.00 92.62 122 HIS A N 1
ATOM 967 C CA . HIS A 1 122 ? 4.187 11.576 10.640 1.00 92.62 122 HIS A CA 1
ATOM 968 C C . HIS A 1 122 ? 3.087 11.321 11.676 1.00 92.62 122 HIS A C 1
ATOM 970 O O . HIS A 1 122 ? 2.753 12.216 12.453 1.00 92.62 122 HIS A O 1
ATOM 976 N N . ALA A 1 123 ? 2.575 10.091 11.757 1.00 90.25 123 ALA A N 1
ATOM 977 C CA . ALA A 1 123 ? 1.563 9.738 12.745 1.00 90.25 123 ALA A CA 1
ATOM 978 C C . ALA A 1 123 ? 2.080 9.865 14.185 1.00 90.25 123 ALA A C 1
ATOM 980 O O . ALA A 1 123 ? 1.362 10.375 15.041 1.00 90.25 123 ALA A O 1
ATOM 981 N N . LEU A 1 124 ? 3.325 9.459 14.459 1.00 89.62 124 LEU A N 1
ATOM 982 C CA . LEU A 1 124 ? 3.943 9.632 15.776 1.00 89.62 124 LEU A CA 1
ATOM 983 C C . LEU A 1 124 ? 4.093 11.108 16.145 1.00 89.62 124 LEU A C 1
ATOM 985 O O . LEU A 1 124 ? 3.790 11.476 17.278 1.00 89.62 124 LEU A O 1
ATOM 989 N N . LEU A 1 125 ? 4.516 11.953 15.200 1.00 91.56 125 LEU A N 1
ATOM 990 C CA . LEU A 1 125 ? 4.626 13.395 15.416 1.00 91.56 125 LEU A CA 1
ATOM 991 C C . LEU A 1 125 ? 3.263 14.010 15.762 1.00 91.56 125 LEU A C 1
ATOM 993 O O . LEU A 1 125 ? 3.153 14.749 16.736 1.00 91.56 125 LEU A O 1
ATOM 997 N N . GLN A 1 126 ? 2.222 13.673 14.996 1.00 88.38 126 GLN A N 1
ATOM 998 C CA . GLN A 1 126 ? 0.858 14.144 15.250 1.00 88.38 126 GLN A CA 1
ATOM 999 C C . GLN A 1 126 ? 0.331 13.645 16.599 1.00 88.38 126 GLN A C 1
ATOM 1001 O O . GLN A 1 126 ? -0.185 14.434 17.384 1.00 88.38 126 GLN A O 1
ATOM 1006 N N . CYS A 1 127 ? 0.510 12.359 16.912 1.00 85.38 127 CYS A N 1
ATOM 1007 C CA . CYS A 1 127 ? 0.077 11.804 18.192 1.00 85.38 127 CYS A CA 1
ATOM 1008 C C . CYS A 1 127 ? 0.829 12.422 19.384 1.00 85.38 127 CYS A C 1
ATOM 1010 O O . CYS A 1 127 ? 0.224 12.603 20.436 1.00 85.38 127 CYS A O 1
ATOM 1012 N N . LEU A 1 128 ? 2.106 12.792 19.222 1.00 87.75 128 LEU A N 1
ATOM 1013 C CA . LEU A 1 128 ? 2.876 13.506 20.244 1.00 87.75 128 LEU A CA 1
ATOM 1014 C C . LEU A 1 128 ? 2.403 14.953 20.432 1.00 87.75 128 LEU A C 1
ATOM 1016 O O . LEU A 1 128 ? 2.398 15.428 21.556 1.00 87.75 128 LEU A O 1
ATOM 1020 N N . MET A 1 129 ? 2.003 15.652 19.364 1.00 86.25 129 MET A N 1
ATOM 1021 C CA . MET A 1 129 ? 1.450 17.012 19.478 1.00 86.25 129 MET A CA 1
ATOM 1022 C C . MET A 1 129 ? 0.076 17.049 20.160 1.00 86.25 129 MET A C 1
ATOM 1024 O O 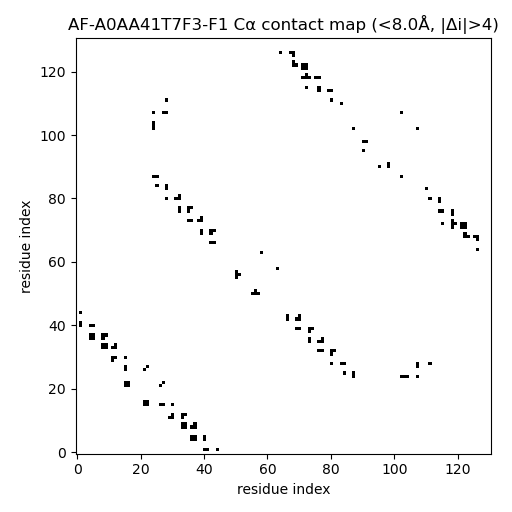. MET A 1 129 ? -0.317 18.086 20.688 1.00 86.25 129 MET A O 1
ATOM 1028 N N . VAL A 1 130 ? -0.672 15.945 20.100 1.00 79.81 130 VAL A N 1
ATOM 1029 C CA . VAL A 1 130 ? -2.010 15.810 20.698 1.00 79.81 130 VAL A CA 1
ATOM 1030 C C . VAL A 1 130 ? -1.952 15.376 22.173 1.00 79.81 130 VAL A C 1
ATOM 1032 O O . VAL A 1 130 ? -2.943 15.547 22.889 1.00 79.81 130 VAL A O 1
ATOM 1035 N N . LEU A 1 131 ? -0.824 14.810 22.617 1.00 77.00 131 LEU A N 1
ATOM 1036 C CA . LEU A 1 131 ? -0.569 14.386 23.999 1.00 77.00 131 LEU A CA 1
ATOM 1037 C C . LEU A 1 131 ? -0.131 15.569 24.874 1.00 77.00 131 LEU A C 1
ATOM 1039 O O . LEU A 1 131 ? -0.678 15.681 25.993 1.00 77.00 131 LEU A O 1
#

pLDDT: mean 83.39, std 8.72, range [59.91, 93.56]

Foldseek 3Di:
DLVVLLVVLVVLLVVCVVDPVNPDLLSVLSNVLSVLSNQLSVLPVVLVVVCVVVVDPDDDPVSVLVSQLSNQLSVQLNVQSVVVSVVLVVCCVPPVPCSPVVRDPVVSVVSSVVSNVVSNVVSVVVSVVVD

Secondary structure (DSSP, 8-state):
-HHHHHHHHHHHHHHHHH-GGG-SHHHHHHHHHHHHHHHHHHHHHHHHHHHHHS------HHHHHHHHHHHHHHHHHHHHHHHHHHHHHHHHHH-TTTHHHHS-HHHHHHHHHHHHHHHHHHHHHHHHHH-

Mean predicted aligned error: 6.54 Å

Sequence (131 aa):
MYLVTVLGNLLIILATISDSHLHTPMYFFLSNLSFVDICFTSTTIPKMLVNIQTQSKDINYTGCITQMCFFLIFGELDNFLLAVMAYDRFVVICHPLHYTAIMTPRLCGLLVRVCWILSVLHALLQCLMVL

Organism: Sciurus carolinensis (NCBI:txid30640)